Protein AF-A0A2T4LJU6-F1 (afdb_monomer_lite)

Foldseek 3Di:
DDDDDLVNQVVVVVVVCVVLVFDWDWDQADDPQFDNRFKIFIDGPNDGFWIKGWGDVVNCVVVVHDTDIDIDGNVVVSVVDDNDDDDDDDDDPDDADDDDDDDDDDPPDDVVVVQVVCVVPVPPRDDGDDDPDDD

Sequence (135 aa):
KEAIDFFIAKGFVDRIAEVLDLSFAYEATEIDGLHPGRTAHVYLNDQVVGFIGELHPNVEKDYDLKQTYVFELNYDKLMAVAVGYINYEPIPRFPGVTRDIALVINRDLPSAKLLDTIKQNGGDIFQNAQVFDVY

Organism: NCBI:txid29382

Structure (mmCIF, N/CA/C/O backbone):
data_AF-A0A2T4LJU6-F1
#
_entry.id   AF-A0A2T4LJU6-F1
#
loop_
_atom_site.group_PDB
_atom_site.id
_atom_site.type_symbol
_atom_site.label_atom_id
_atom_site.label_alt_id
_atom_site.label_comp_id
_atom_site.label_asym_id
_atom_site.label_entity_id
_atom_site.label_seq_id
_atom_site.pdbx_PDB_ins_code
_atom_site.Cartn_x
_atom_site.Cartn_y
_atom_site.Cartn_z
_atom_site.occupancy
_atom_site.B_iso_or_equiv
_atom_site.auth_seq_id
_atom_site.auth_comp_id
_atom_site.auth_asym_id
_atom_site.auth_atom_id
_atom_site.pdbx_PDB_model_num
ATOM 1 N N . LYS A 1 1 ? 8.495 3.069 22.944 1.00 58.38 1 LYS A N 1
ATOM 2 C CA . LYS A 1 1 ? 7.989 2.117 21.929 1.00 58.38 1 LYS A CA 1
ATOM 3 C C . LYS A 1 1 ? 7.062 2.906 21.032 1.00 58.38 1 LYS A C 1
ATOM 5 O O . LYS A 1 1 ? 6.215 3.600 21.576 1.00 58.38 1 LYS A O 1
ATOM 10 N N . GLU A 1 2 ? 7.294 2.868 19.729 1.00 74.12 2 GLU A N 1
ATOM 11 C CA . GLU A 1 2 ? 6.410 3.493 18.745 1.00 74.12 2 GLU A CA 1
ATOM 12 C C . GLU A 1 2 ? 5.053 2.777 18.767 1.00 74.12 2 GLU A C 1
ATOM 14 O O . GLU A 1 2 ? 5.007 1.560 18.980 1.00 74.12 2 GLU A O 1
ATOM 19 N N . ALA A 1 3 ? 3.958 3.531 18.681 1.00 86.31 3 ALA A N 1
ATOM 20 C CA . ALA A 1 3 ? 2.624 2.947 18.620 1.00 86.31 3 ALA A CA 1
ATOM 21 C C . ALA A 1 3 ? 2.425 2.347 17.226 1.00 86.31 3 ALA A C 1
ATOM 23 O O . ALA A 1 3 ? 2.780 2.983 16.240 1.00 86.31 3 ALA A O 1
ATOM 24 N N . ILE A 1 4 ? 1.887 1.128 17.149 1.00 91.62 4 ILE A N 1
ATOM 25 C CA . ILE A 1 4 ? 1.539 0.527 15.860 1.00 91.62 4 ILE A CA 1
ATOM 26 C C . ILE A 1 4 ? 0.375 1.330 15.285 1.00 91.62 4 ILE A C 1
ATOM 28 O O . ILE A 1 4 ? -0.609 1.563 15.986 1.00 91.62 4 ILE A O 1
ATOM 32 N N . ASP A 1 5 ? 0.499 1.737 14.027 1.00 94.94 5 ASP A N 1
ATOM 33 C CA . ASP A 1 5 ? -0.558 2.381 13.263 1.00 94.94 5 ASP A CA 1
ATOM 34 C C . ASP A 1 5 ? -0.864 1.617 11.960 1.00 94.94 5 ASP A C 1
ATOM 36 O O . ASP A 1 5 ? -0.262 0.577 11.660 1.00 94.94 5 ASP A O 1
ATOM 40 N N . PHE A 1 6 ? -1.813 2.138 11.177 1.00 96.69 6 PHE A N 1
ATOM 41 C CA . PHE A 1 6 ? -2.215 1.546 9.902 1.00 96.69 6 PHE A CA 1
ATOM 42 C C . PHE A 1 6 ? -1.042 1.422 8.923 1.00 96.69 6 PHE A C 1
ATOM 44 O O . PHE A 1 6 ? -0.935 0.426 8.208 1.00 96.69 6 PHE A O 1
ATOM 51 N N . PHE A 1 7 ? -0.151 2.414 8.878 1.00 95.69 7 PHE A N 1
ATOM 52 C CA . PHE A 1 7 ? 0.949 2.441 7.919 1.00 95.69 7 PHE A CA 1
ATOM 53 C C . PHE A 1 7 ? 2.081 1.494 8.321 1.00 95.69 7 PHE A C 1
ATOM 55 O O . PHE A 1 7 ? 2.696 0.896 7.442 1.00 95.69 7 PHE A O 1
ATOM 62 N N . ILE A 1 8 ? 2.299 1.264 9.619 1.00 96.56 8 ILE A N 1
ATOM 63 C CA . ILE A 1 8 ? 3.180 0.197 10.111 1.00 96.56 8 ILE A CA 1
ATOM 64 C C . ILE A 1 8 ? 2.622 -1.173 9.714 1.00 96.56 8 ILE A C 1
ATOM 66 O O . ILE A 1 8 ? 3.358 -2.010 9.191 1.00 96.56 8 ILE A O 1
ATOM 70 N N . ALA A 1 9 ? 1.319 -1.400 9.909 1.00 97.00 9 ALA A N 1
ATOM 71 C CA . ALA A 1 9 ? 0.669 -2.637 9.483 1.00 97.00 9 ALA A CA 1
ATOM 72 C C . ALA A 1 9 ? 0.778 -2.832 7.958 1.00 97.00 9 ALA A C 1
ATOM 74 O O . ALA A 1 9 ? 1.144 -3.913 7.493 1.00 97.00 9 ALA A O 1
ATOM 75 N N . LYS A 1 10 ? 0.550 -1.765 7.178 1.00 97.94 10 LYS A N 1
ATOM 76 C CA . LYS A 1 10 ? 0.727 -1.763 5.720 1.00 97.94 10 LYS A CA 1
ATOM 77 C C . LYS A 1 10 ? 2.174 -2.054 5.335 1.00 97.94 10 LYS A C 1
ATOM 79 O O . LYS A 1 10 ? 2.394 -2.821 4.409 1.00 97.94 10 LYS A O 1
ATOM 84 N N . GLY A 1 11 ? 3.147 -1.536 6.081 1.00 97.31 11 GLY A N 1
ATOM 85 C CA . GLY A 1 11 ? 4.566 -1.820 5.878 1.00 97.31 11 GLY A CA 1
ATOM 86 C C . GLY A 1 11 ? 4.906 -3.311 5.966 1.00 97.31 11 GLY A C 1
ATOM 87 O O . GLY A 1 11 ? 5.736 -3.788 5.196 1.00 97.31 11 GLY A O 1
ATOM 88 N N . PHE A 1 12 ? 4.236 -4.082 6.831 1.00 97.50 12 PHE A N 1
ATOM 89 C CA . PHE A 1 12 ? 4.395 -5.543 6.846 1.00 97.50 12 PHE A CA 1
ATOM 90 C C . PHE A 1 12 ? 3.844 -6.202 5.575 1.00 97.50 12 PHE A C 1
ATOM 92 O O . PHE A 1 12 ? 4.486 -7.099 5.033 1.00 97.50 12 PHE A O 1
ATOM 99 N N . VAL A 1 13 ? 2.691 -5.746 5.078 1.00 98.25 13 VAL A N 1
ATOM 100 C CA . VAL A 1 13 ? 2.091 -6.251 3.832 1.00 98.25 13 VAL A CA 1
ATOM 101 C C . VAL A 1 13 ? 2.935 -5.863 2.611 1.00 98.25 13 VAL A C 1
ATOM 103 O O . VAL A 1 13 ? 3.214 -6.715 1.769 1.00 98.25 13 VAL A O 1
ATOM 106 N N . ASP A 1 14 ? 3.432 -4.626 2.559 1.00 98.00 14 ASP A N 1
ATOM 107 C CA . ASP A 1 14 ? 4.371 -4.152 1.536 1.00 98.00 14 ASP A CA 1
ATOM 108 C C . ASP A 1 14 ? 5.671 -4.970 1.568 1.00 98.00 14 ASP A C 1
ATOM 110 O O . ASP A 1 14 ? 6.188 -5.357 0.522 1.00 98.00 14 ASP A O 1
ATOM 114 N N . ARG A 1 15 ? 6.173 -5.318 2.762 1.00 98.06 15 ARG A N 1
ATOM 115 C CA . ARG A 1 15 ? 7.370 -6.157 2.900 1.00 98.06 15 ARG A CA 1
ATOM 116 C C . ARG A 1 15 ? 7.149 -7.581 2.393 1.00 98.06 15 ARG A C 1
ATOM 118 O O . ARG A 1 15 ? 8.071 -8.168 1.832 1.00 98.06 15 ARG A O 1
ATOM 125 N N . ILE A 1 16 ? 5.955 -8.146 2.586 1.00 97.94 16 ILE A N 1
ATOM 126 C CA . ILE A 1 16 ? 5.590 -9.444 1.999 1.00 97.94 16 ILE A CA 1
ATOM 127 C C . ILE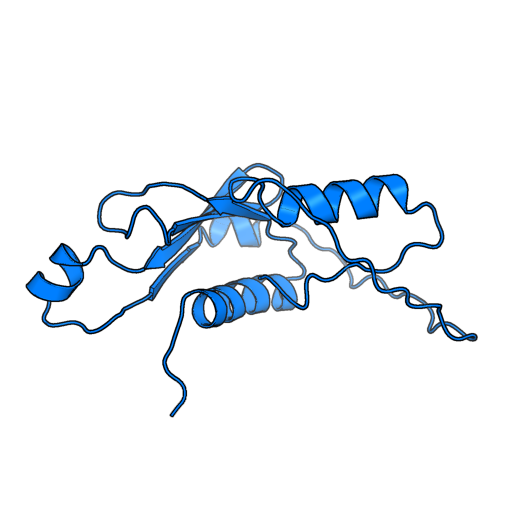 A 1 16 ? 5.617 -9.345 0.472 1.00 97.94 16 ILE A C 1
ATOM 129 O O . ILE A 1 16 ? 6.206 -10.211 -0.172 1.00 97.94 16 ILE A O 1
ATOM 133 N N . ALA A 1 17 ? 5.035 -8.287 -0.097 1.00 97.31 17 ALA A N 1
ATOM 134 C CA . ALA A 1 17 ? 5.045 -8.056 -1.538 1.00 97.31 17 ALA A CA 1
ATOM 135 C C . ALA A 1 17 ? 6.478 -7.955 -2.083 1.00 97.31 17 ALA A C 1
ATOM 137 O O . ALA A 1 17 ? 6.821 -8.655 -3.028 1.00 97.31 17 ALA A O 1
ATOM 138 N N . GLU A 1 18 ? 7.335 -7.169 -1.427 1.00 96.50 18 GLU A N 1
ATOM 139 C CA . GLU A 1 18 ? 8.739 -6.978 -1.807 1.00 96.50 18 GLU A CA 1
ATOM 140 C C . GLU A 1 18 ? 9.528 -8.296 -1.804 1.00 96.50 18 GLU A C 1
ATOM 142 O O . GLU A 1 18 ? 10.253 -8.594 -2.748 1.00 96.50 18 GLU A O 1
ATOM 147 N N . VAL A 1 19 ? 9.376 -9.115 -0.758 1.00 96.25 19 VAL A N 1
ATOM 148 C CA . VAL A 1 19 ? 10.077 -10.407 -0.650 1.00 96.25 19 VAL A CA 1
ATOM 149 C C . VAL A 1 19 ? 9.608 -11.401 -1.714 1.00 96.25 19 VAL A C 1
ATOM 151 O O . VAL A 1 19 ? 10.392 -12.244 -2.148 1.00 96.25 19 VAL A O 1
ATOM 154 N N . LEU A 1 20 ? 8.340 -11.318 -2.116 1.00 96.06 20 LEU A N 1
ATOM 155 C CA . LEU A 1 20 ? 7.744 -12.188 -3.128 1.00 96.06 20 LEU A CA 1
ATOM 156 C C . LEU A 1 20 ? 7.862 -11.638 -4.555 1.00 96.06 20 LEU A C 1
ATOM 158 O O . LEU A 1 20 ? 7.384 -12.301 -5.469 1.00 96.06 20 LEU A O 1
ATOM 162 N N . ASP A 1 21 ? 8.476 -10.467 -4.743 1.00 96.19 21 ASP A N 1
ATOM 163 C CA . ASP A 1 21 ? 8.538 -9.743 -6.021 1.00 96.19 21 ASP A CA 1
ATOM 164 C C . ASP A 1 21 ? 7.142 -9.496 -6.637 1.00 96.19 21 ASP A C 1
ATOM 166 O O . ASP A 1 21 ? 6.894 -9.670 -7.830 1.00 96.19 21 ASP A O 1
ATOM 170 N N . LEU A 1 22 ? 6.186 -9.118 -5.780 1.00 96.56 22 LEU A N 1
ATOM 171 C CA . LEU A 1 22 ? 4.809 -8.791 -6.143 1.00 96.56 22 LEU A CA 1
ATOM 172 C C . LEU A 1 22 ? 4.554 -7.287 -6.031 1.00 96.56 22 LEU A C 1
ATOM 174 O O . LEU A 1 22 ? 5.110 -6.594 -5.182 1.00 96.56 22 LEU A O 1
ATOM 178 N N . SER A 1 23 ? 3.641 -6.784 -6.860 1.00 95.38 23 SER A N 1
ATOM 179 C CA . SER A 1 23 ? 3.158 -5.402 -6.793 1.00 95.38 23 SER A CA 1
ATOM 180 C C . SER A 1 23 ? 1.726 -5.371 -6.277 1.00 95.38 23 SER A C 1
ATOM 182 O O . SER A 1 23 ? 0.799 -5.753 -6.993 1.00 95.38 23 SER A O 1
ATOM 184 N N . PHE A 1 24 ? 1.542 -4.913 -5.038 1.00 97.69 24 PHE A N 1
ATOM 185 C CA . PHE A 1 24 ? 0.214 -4.698 -4.471 1.00 97.69 24 PHE A CA 1
ATOM 186 C C . PHE A 1 24 ? -0.292 -3.280 -4.717 1.00 97.69 24 PHE A C 1
ATOM 188 O O . PHE A 1 24 ? 0.449 -2.304 -4.596 1.00 97.69 24 PHE A O 1
ATOM 195 N N . ALA A 1 25 ? -1.587 -3.177 -5.005 1.00 97.12 25 ALA A N 1
ATOM 196 C CA . ALA A 1 25 ? -2.334 -1.929 -4.969 1.00 97.12 25 ALA A CA 1
ATOM 197 C C . ALA A 1 25 ? -3.316 -1.945 -3.790 1.00 97.12 25 ALA A C 1
ATOM 199 O O . ALA A 1 25 ? -3.763 -3.005 -3.352 1.00 97.12 25 ALA A O 1
ATOM 200 N N . TYR A 1 26 ? -3.647 -0.763 -3.273 1.00 97.62 26 TYR A N 1
ATOM 201 C CA . TYR A 1 26 ? -4.514 -0.607 -2.109 1.00 97.62 26 TYR A CA 1
ATOM 202 C C . TYR A 1 26 ? -5.661 0.339 -2.438 1.00 97.62 26 TYR A C 1
ATOM 204 O O . TYR A 1 26 ? -5.430 1.435 -2.951 1.00 97.62 26 TYR A O 1
ATOM 212 N N . GLU A 1 27 ? -6.883 -0.053 -2.095 1.00 96.75 27 GLU A N 1
ATOM 213 C CA . GLU A 1 27 ? -8.078 0.774 -2.282 1.00 96.75 27 GLU A CA 1
ATOM 214 C C . GLU A 1 27 ? -8.880 0.823 -0.985 1.00 96.75 27 GLU A C 1
ATOM 216 O O . GLU A 1 27 ? -9.134 -0.221 -0.383 1.00 96.75 27 GLU A O 1
ATOM 221 N N . ALA A 1 28 ? -9.271 2.025 -0.553 1.00 96.69 28 ALA A N 1
ATOM 222 C CA . ALA A 1 28 ? -10.109 2.196 0.629 1.00 96.69 28 ALA A CA 1
ATOM 223 C C . ALA A 1 28 ? -11.451 1.473 0.441 1.00 96.69 28 ALA A C 1
ATOM 225 O O . ALA A 1 28 ? -12.079 1.579 -0.611 1.00 96.69 28 ALA A O 1
ATOM 226 N N . THR A 1 29 ? -11.885 0.741 1.462 1.00 96.75 29 THR A N 1
ATOM 227 C CA . THR A 1 29 ? -13.115 -0.059 1.426 1.00 96.75 29 THR A CA 1
ATOM 228 C C . THR A 1 29 ? -13.702 -0.185 2.826 1.00 96.75 29 THR A C 1
ATOM 230 O O . THR A 1 29 ? -13.037 0.109 3.816 1.00 96.75 29 THR A O 1
ATOM 233 N N . GLU A 1 30 ? -14.925 -0.693 2.914 1.00 96.94 30 GLU A N 1
ATOM 234 C CA . GLU A 1 30 ? -15.566 -1.068 4.171 1.00 96.94 30 GLU A CA 1
ATOM 235 C C . GLU A 1 30 ? -15.699 -2.593 4.242 1.00 96.94 30 GLU A C 1
ATOM 237 O O . GLU A 1 30 ? -16.081 -3.237 3.263 1.00 96.94 30 GLU A O 1
ATOM 242 N N . ILE A 1 31 ? -15.352 -3.176 5.391 1.00 97.19 31 ILE A N 1
ATOM 243 C CA . ILE A 1 31 ? -15.476 -4.611 5.676 1.00 97.19 31 ILE A CA 1
ATOM 244 C C . ILE A 1 31 ? -16.090 -4.746 7.067 1.00 97.19 31 ILE A C 1
ATOM 246 O O . ILE A 1 31 ? -15.696 -4.033 7.992 1.00 97.19 31 ILE A O 1
ATOM 250 N N . ASP A 1 32 ? -17.057 -5.654 7.211 1.00 96.19 32 ASP A N 1
ATOM 251 C CA . ASP A 1 32 ? -17.711 -5.900 8.495 1.00 96.19 32 ASP A CA 1
ATOM 252 C C . ASP A 1 32 ? -16.694 -6.321 9.567 1.00 96.19 32 ASP A C 1
ATOM 254 O O . ASP A 1 32 ? -15.765 -7.088 9.311 1.00 96.19 32 ASP A O 1
ATOM 258 N N . GLY A 1 33 ? -16.846 -5.777 10.771 1.00 95.06 33 GLY A N 1
ATOM 259 C CA . GLY A 1 33 ? -15.893 -5.966 11.867 1.00 95.06 33 GLY A CA 1
ATOM 260 C C . GLY A 1 33 ? -14.613 -5.119 11.794 1.00 95.06 33 GLY A C 1
ATOM 261 O O . GLY A 1 33 ? -13.862 -5.113 12.772 1.00 95.06 33 GLY A O 1
ATOM 262 N N . LEU A 1 34 ? -14.378 -4.355 10.719 1.00 97.88 34 LEU A N 1
ATOM 263 C CA . LEU A 1 34 ? -13.248 -3.423 10.593 1.00 97.88 34 LEU A CA 1
ATOM 264 C C . LEU A 1 34 ? -13.691 -1.951 10.631 1.00 97.88 34 LEU A C 1
ATOM 266 O O . LEU A 1 34 ? -14.861 -1.606 10.463 1.00 97.88 34 LEU A O 1
ATOM 270 N N . HIS A 1 35 ? -12.744 -1.053 10.886 1.00 97.69 35 HIS A N 1
ATOM 271 C CA . HIS A 1 35 ? -12.982 0.383 10.942 1.00 97.69 35 HIS A CA 1
ATOM 272 C C . HIS A 1 35 ? -13.212 0.955 9.522 1.00 97.69 35 HIS A C 1
ATOM 274 O O . HIS A 1 35 ? -12.309 0.875 8.683 1.00 97.69 35 HIS A O 1
ATOM 280 N N . PRO A 1 36 ? -14.342 1.634 9.238 1.00 94.06 36 PRO A N 1
ATOM 281 C CA . PRO A 1 36 ? -14.730 2.028 7.872 1.00 94.06 36 PRO A CA 1
ATOM 282 C C . PRO A 1 36 ? -13.773 3.037 7.218 1.00 94.06 36 PRO A C 1
ATOM 284 O O . PRO A 1 36 ? -13.535 3.001 6.021 1.00 94.06 36 PRO A O 1
ATOM 287 N N . GLY A 1 37 ? -13.157 3.921 8.010 1.00 94.38 37 GLY A N 1
ATOM 288 C CA . GLY A 1 37 ? -12.164 4.888 7.515 1.00 94.38 37 GLY A CA 1
ATOM 289 C C . GLY A 1 37 ? -10.706 4.409 7.540 1.00 94.38 37 GLY A C 1
ATOM 290 O O . GLY A 1 37 ? -9.811 5.200 7.255 1.00 94.38 37 GLY A O 1
ATOM 291 N N . ARG A 1 38 ? -10.441 3.168 7.968 1.00 96.88 38 ARG A N 1
ATOM 292 C CA . ARG A 1 38 ? -9.081 2.623 8.162 1.00 96.88 38 ARG A CA 1
ATOM 293 C C . ARG A 1 38 ? -9.003 1.176 7.692 1.00 96.88 38 ARG A C 1
ATOM 295 O O . ARG A 1 38 ? -8.466 0.321 8.388 1.00 96.88 38 ARG A O 1
ATOM 302 N N . THR A 1 39 ? -9.573 0.925 6.521 1.00 98.25 39 THR A N 1
ATOM 303 C CA . THR A 1 39 ? -9.624 -0.389 5.887 1.00 98.25 39 THR A CA 1
ATOM 304 C C . THR A 1 39 ? -9.346 -0.239 4.397 1.00 98.25 39 THR A C 1
ATOM 306 O O . THR A 1 39 ? -9.824 0.698 3.756 1.00 98.25 39 THR A O 1
ATOM 309 N N . ALA A 1 40 ? -8.550 -1.150 3.847 1.00 98.38 40 ALA A N 1
ATOM 310 C CA . ALA A 1 40 ? -8.236 -1.203 2.432 1.00 98.38 40 ALA A CA 1
ATOM 311 C C . ALA A 1 40 ? -8.249 -2.643 1.913 1.00 98.38 40 ALA A C 1
ATOM 313 O O . ALA A 1 40 ? -7.732 -3.551 2.567 1.00 98.38 40 ALA A O 1
ATOM 314 N N . HIS A 1 41 ? -8.786 -2.842 0.711 1.00 98.44 41 HIS A N 1
ATOM 315 C CA . HIS A 1 41 ? -8.524 -4.056 -0.051 1.00 98.44 41 HIS A CA 1
ATOM 316 C C . HIS A 1 41 ? -7.085 -4.044 -0.556 1.00 98.44 41 HIS A C 1
ATOM 318 O O . HIS A 1 41 ? -6.549 -2.996 -0.920 1.00 98.44 41 HIS A O 1
ATOM 324 N N . VAL A 1 42 ? -6.489 -5.232 -0.608 1.00 98.56 42 VAL A N 1
ATOM 325 C CA . VAL A 1 42 ? -5.195 -5.479 -1.240 1.00 98.56 42 VAL A CA 1
ATOM 326 C C . VAL A 1 42 ? -5.458 -6.139 -2.585 1.00 98.56 42 VAL A C 1
ATOM 328 O O . VAL A 1 42 ? -6.097 -7.193 -2.651 1.00 98.56 42 VAL A O 1
ATOM 331 N N . TYR A 1 43 ? -4.971 -5.518 -3.652 1.00 98.31 43 TYR A N 1
ATOM 332 C CA . TYR A 1 43 ? -5.108 -5.989 -5.023 1.00 98.31 43 TYR A CA 1
ATOM 333 C C . TYR A 1 43 ? -3.779 -6.497 -5.568 1.00 98.31 43 TYR A C 1
ATOM 335 O O . TYR A 1 43 ? -2.732 -5.897 -5.337 1.00 98.31 43 TYR A O 1
ATOM 343 N N . LEU A 1 44 ? -3.854 -7.560 -6.360 1.00 97.19 44 LEU A N 1
ATOM 344 C CA . LEU A 1 44 ? -2.772 -8.077 -7.190 1.00 97.19 44 LEU A CA 1
ATOM 345 C C . LEU A 1 44 ? -3.346 -8.327 -8.586 1.00 97.19 44 LEU A C 1
ATOM 347 O O . LEU A 1 44 ? -4.312 -9.077 -8.714 1.00 97.19 44 LEU A O 1
ATOM 351 N N . ASN A 1 45 ? -2.778 -7.700 -9.620 1.00 92.50 45 ASN A N 1
ATOM 352 C CA . ASN A 1 45 ? -3.255 -7.810 -11.009 1.00 92.50 45 ASN A CA 1
ATOM 353 C C . ASN A 1 45 ? -4.781 -7.597 -11.142 1.00 92.50 45 ASN A C 1
ATOM 355 O O . ASN A 1 45 ? -5.485 -8.450 -11.682 1.00 92.50 45 ASN A O 1
ATOM 359 N N . ASP A 1 46 ? -5.297 -6.500 -10.577 1.00 92.25 46 ASP A N 1
ATOM 360 C CA . ASP A 1 46 ? -6.726 -6.125 -10.559 1.00 92.25 46 ASP A CA 1
ATOM 361 C C . ASP A 1 46 ? -7.665 -7.086 -9.807 1.00 92.25 46 ASP A C 1
ATOM 363 O O . ASP A 1 46 ? -8.887 -6.928 -9.830 1.00 92.25 46 ASP A O 1
ATOM 367 N N . GLN A 1 47 ? -7.124 -8.070 -9.087 1.00 96.44 47 GLN A N 1
ATOM 368 C CA . GLN A 1 47 ? -7.907 -8.983 -8.262 1.00 96.44 47 GLN A CA 1
ATOM 369 C C . GLN A 1 47 ? -7.697 -8.702 -6.781 1.00 96.44 47 GLN A C 1
ATOM 371 O O . GLN A 1 47 ? -6.562 -8.621 -6.316 1.00 96.44 47 GLN A O 1
ATOM 376 N N . VAL A 1 48 ? -8.791 -8.656 -6.017 1.00 98.06 48 VAL A N 1
ATOM 377 C CA . VAL A 1 48 ? -8.711 -8.628 -4.553 1.00 98.06 48 VAL A CA 1
ATOM 378 C C . VAL A 1 48 ? -8.085 -9.937 -4.067 1.00 98.06 48 VAL A C 1
ATOM 380 O O . VAL A 1 48 ? -8.623 -11.038 -4.272 1.00 98.06 48 VAL A O 1
ATOM 383 N N . VAL A 1 49 ? -6.928 -9.809 -3.426 1.00 98.25 49 VAL A N 1
ATOM 384 C CA . VAL A 1 49 ? -6.200 -10.902 -2.773 1.00 98.25 49 VAL A CA 1
ATOM 385 C C . VAL A 1 49 ? -6.321 -10.850 -1.261 1.00 98.25 49 VAL A C 1
ATOM 387 O O . VAL A 1 49 ? -5.894 -11.791 -0.610 1.00 98.25 49 VAL A O 1
ATOM 390 N N . GLY A 1 50 ? -6.925 -9.810 -0.694 1.00 98.19 50 GLY A N 1
ATOM 391 C CA . GLY A 1 50 ? -7.097 -9.714 0.745 1.00 98.19 50 GLY A CA 1
ATOM 392 C C . GLY A 1 50 ? -7.464 -8.316 1.209 1.00 98.19 50 GLY A C 1
ATOM 393 O O . GLY A 1 50 ? -7.953 -7.497 0.428 1.00 98.19 50 GLY A O 1
ATOM 394 N N . PHE A 1 51 ? -7.198 -8.040 2.480 1.00 98.56 51 PHE A N 1
ATOM 395 C CA . PHE A 1 51 ? -7.441 -6.742 3.093 1.00 98.56 51 PHE A CA 1
ATOM 396 C C . PHE A 1 51 ? -6.419 -6.430 4.183 1.00 98.56 51 PHE A C 1
ATOM 398 O O . PHE A 1 51 ? -5.743 -7.309 4.714 1.00 98.56 51 PHE A O 1
ATOM 405 N N . ILE A 1 52 ? -6.362 -5.156 4.543 1.00 98.69 52 ILE A N 1
ATOM 406 C CA . ILE A 1 52 ? -5.716 -4.650 5.745 1.00 98.69 52 ILE A CA 1
ATOM 407 C C . ILE A 1 52 ? -6.634 -3.620 6.397 1.00 98.69 52 ILE A C 1
ATOM 409 O O . ILE A 1 52 ? -7.211 -2.781 5.706 1.00 98.69 52 ILE A O 1
ATOM 413 N N . GLY A 1 53 ? -6.768 -3.650 7.719 1.00 98.12 53 GLY A N 1
ATOM 414 C CA . GLY A 1 53 ? -7.560 -2.650 8.421 1.00 98.12 53 GLY A CA 1
ATOM 415 C C . GLY A 1 53 ? -7.388 -2.650 9.931 1.00 98.12 53 GLY A C 1
ATOM 416 O O . GLY A 1 53 ? -6.843 -3.581 10.519 1.00 98.12 53 GLY A O 1
ATOM 417 N N . GLU A 1 54 ? -7.846 -1.571 10.553 1.00 98.38 54 GLU A N 1
ATOM 418 C CA . GLU A 1 54 ? -8.047 -1.499 12.003 1.00 98.38 54 GLU A CA 1
ATOM 419 C C . GLU A 1 54 ? -9.329 -2.250 12.374 1.00 98.38 54 GLU A C 1
ATOM 421 O O . GLU A 1 54 ? -10.316 -2.183 11.639 1.00 98.38 54 GLU A O 1
ATOM 426 N N . LEU A 1 55 ? -9.339 -2.954 13.504 1.00 98.06 55 LEU A N 1
ATOM 427 C CA . LEU A 1 55 ? -10.569 -3.550 14.022 1.00 98.06 55 LEU A CA 1
ATOM 428 C C . LEU A 1 55 ? -11.606 -2.459 14.318 1.00 98.06 55 LEU A C 1
ATOM 430 O O . LEU A 1 55 ? -11.281 -1.332 14.689 1.00 98.06 55 LEU A O 1
ATOM 434 N N . HIS A 1 56 ? -12.889 -2.781 14.161 1.00 97.75 56 HIS A N 1
ATOM 435 C CA . HIS A 1 56 ? -13.938 -1.836 14.518 1.00 97.75 56 HIS A CA 1
ATOM 436 C C . HIS A 1 56 ? -13.867 -1.524 16.030 1.00 97.75 56 HIS A C 1
ATOM 438 O O . HIS A 1 56 ?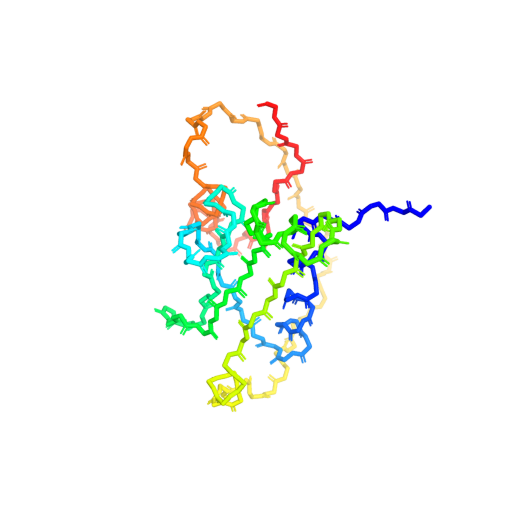 -13.740 -2.459 16.825 1.00 97.75 56 HIS A O 1
ATOM 444 N N . PRO A 1 57 ? -14.053 -0.266 16.482 1.00 96.38 57 PRO A N 1
ATOM 445 C CA . PRO A 1 57 ? -13.929 0.093 17.902 1.00 96.38 57 PRO A CA 1
ATOM 446 C C . PRO A 1 57 ? -14.841 -0.699 18.851 1.00 96.38 57 PRO A C 1
ATOM 448 O O . PRO A 1 57 ? -14.555 -0.825 20.038 1.00 96.38 57 PRO A O 1
ATOM 451 N N . ASN A 1 58 ? -15.966 -1.215 18.347 1.00 96.62 58 ASN A N 1
ATOM 452 C CA . ASN A 1 58 ? -16.833 -2.119 19.112 1.00 96.62 58 ASN A CA 1
ATOM 453 C C . ASN A 1 58 ? -16.184 -3.495 19.310 1.00 96.62 58 ASN A C 1
ATOM 455 O O . ASN A 1 58 ? -16.185 -3.991 20.427 1.00 96.62 58 ASN A O 1
ATOM 459 N N . VAL A 1 59 ? -15.568 -4.057 18.265 1.00 96.12 59 VAL A N 1
ATOM 460 C CA . VAL A 1 59 ? -14.828 -5.324 18.353 1.00 96.12 59 VAL A CA 1
ATOM 461 C C . VAL A 1 59 ? -13.655 -5.167 19.317 1.00 96.12 59 VAL A C 1
ATOM 463 O O . VAL A 1 59 ? -13.455 -6.006 20.185 1.00 96.12 59 VAL A O 1
ATOM 466 N N . GLU A 1 60 ? -12.916 -4.059 19.240 1.00 96.62 60 GLU A N 1
ATOM 467 C CA . GLU A 1 60 ? -11.825 -3.804 20.185 1.00 96.62 60 GLU A CA 1
ATOM 468 C C . GLU A 1 60 ? -12.311 -3.794 21.640 1.00 96.62 60 GLU A C 1
ATOM 470 O O . GLU A 1 60 ? -11.697 -4.425 22.497 1.00 96.62 60 GLU A O 1
ATOM 475 N N . LYS A 1 61 ? -13.453 -3.152 21.920 1.00 96.56 61 LYS A N 1
ATOM 476 C CA . LYS A 1 61 ? -14.057 -3.141 23.263 1.00 96.56 61 LYS A CA 1
ATOM 477 C C . LYS A 1 61 ? -14.516 -4.522 23.716 1.00 96.56 61 LYS A C 1
ATOM 479 O O . LYS A 1 61 ? -14.269 -4.879 24.864 1.00 96.56 61 LYS A O 1
ATOM 484 N N . ASP A 1 62 ? -15.173 -5.278 22.841 1.00 97.38 62 ASP A N 1
ATOM 485 C CA . ASP A 1 62 ? -15.723 -6.596 23.170 1.00 97.38 62 ASP A CA 1
ATOM 486 C C . ASP A 1 62 ? -14.623 -7.599 23.558 1.00 97.38 62 ASP A C 1
ATOM 488 O O . ASP A 1 62 ? -14.854 -8.488 24.379 1.00 97.38 62 ASP A O 1
ATOM 492 N N . TYR A 1 63 ? -13.414 -7.425 23.013 1.00 96.50 63 TYR A N 1
ATOM 493 C CA . TYR A 1 63 ? -12.250 -8.279 23.271 1.00 96.50 63 TYR A CA 1
ATOM 494 C C . TYR A 1 63 ? -11.185 -7.648 24.194 1.00 96.50 63 TYR A C 1
ATOM 496 O O . TYR A 1 63 ? -10.107 -8.224 24.339 1.00 96.50 63 TYR A O 1
ATOM 504 N N . ASP A 1 64 ? -11.469 -6.500 24.826 1.00 96.50 64 ASP A N 1
ATOM 505 C CA . ASP A 1 64 ? -10.524 -5.733 25.669 1.00 96.50 64 ASP A CA 1
ATOM 506 C C . ASP A 1 64 ? -9.172 -5.458 24.974 1.00 96.50 64 ASP A C 1
ATOM 508 O O . ASP A 1 64 ? -8.082 -5.553 25.546 1.00 96.50 64 ASP A O 1
ATOM 512 N N . LEU A 1 65 ? -9.245 -5.140 23.682 1.00 96.06 65 LEU A N 1
ATOM 513 C CA . LEU A 1 65 ? -8.102 -4.809 22.850 1.00 96.06 65 LEU A CA 1
ATOM 514 C C . LEU A 1 65 ? -7.885 -3.296 22.816 1.00 96.06 65 LEU A C 1
ATOM 516 O O . LEU A 1 65 ? -8.805 -2.483 22.886 1.00 96.06 65 LEU A O 1
ATOM 520 N N . LYS A 1 66 ? -6.617 -2.914 22.670 1.00 94.75 66 LYS A N 1
ATOM 521 C CA . LYS A 1 66 ? -6.247 -1.561 22.238 1.00 94.75 66 LYS A CA 1
ATOM 522 C C . LYS A 1 66 ? -6.381 -1.470 20.718 1.00 94.75 66 LYS A C 1
ATOM 524 O O . LYS A 1 66 ? -6.684 -2.471 20.076 1.00 94.75 66 LYS A O 1
ATOM 529 N N . GLN A 1 67 ? -6.056 -0.303 20.166 1.00 95.00 67 GLN A N 1
ATOM 530 C CA . GLN A 1 67 ? -5.966 -0.094 18.725 1.00 95.00 67 GLN A CA 1
ATOM 531 C C . GLN A 1 67 ? -5.188 -1.233 18.050 1.00 95.00 67 GLN A C 1
ATOM 533 O O . GLN A 1 67 ? -3.992 -1.412 18.306 1.00 95.00 67 GLN A O 1
ATOM 538 N N . THR A 1 68 ? -5.889 -2.028 17.248 1.00 96.88 68 THR A N 1
ATOM 539 C CA . THR A 1 68 ? -5.388 -3.288 16.697 1.00 96.88 68 THR A CA 1
ATOM 540 C C . THR A 1 68 ? -5.616 -3.325 15.199 1.00 96.88 68 THR A C 1
ATOM 542 O O . THR A 1 68 ? -6.712 -3.070 14.708 1.00 96.88 68 THR A O 1
ATOM 545 N N . TYR A 1 69 ? -4.569 -3.700 14.472 1.00 98.06 69 TYR A N 1
ATOM 546 C CA . TYR A 1 69 ? -4.589 -3.817 13.022 1.00 98.06 69 TYR A CA 1
ATOM 547 C C . TYR A 1 69 ? -4.449 -5.272 12.616 1.00 98.06 69 TYR A C 1
ATOM 549 O O . TYR A 1 69 ? -3.665 -6.021 13.203 1.00 98.06 69 TYR A O 1
ATOM 557 N N . VAL A 1 70 ? -5.195 -5.651 11.589 1.00 98.06 70 VAL A N 1
ATOM 558 C CA . VAL A 1 70 ? -5.205 -6.991 11.017 1.00 98.06 70 VAL A CA 1
ATOM 559 C C . VAL A 1 70 ? -5.025 -6.904 9.510 1.00 98.06 70 VAL A C 1
ATOM 561 O O . VAL A 1 70 ? -5.415 -5.925 8.873 1.00 98.06 70 VAL A O 1
ATOM 564 N N . PHE A 1 71 ? -4.440 -7.944 8.935 1.00 98.31 71 PHE A N 1
ATOM 565 C CA . PHE A 1 71 ? -4.454 -8.165 7.499 1.00 98.31 71 PHE A CA 1
ATOM 566 C C . PHE A 1 71 ? -4.723 -9.639 7.224 1.00 98.31 71 PHE A C 1
ATOM 568 O O . PHE A 1 71 ? -4.312 -10.512 7.988 1.00 98.31 71 PHE A O 1
ATOM 575 N N . GLU A 1 72 ? -5.392 -9.904 6.113 1.00 98.38 72 GLU A N 1
ATOM 576 C CA . GLU A 1 72 ? -5.603 -11.245 5.586 1.00 98.38 72 GLU A CA 1
ATOM 577 C C . GLU A 1 72 ? -5.223 -11.232 4.112 1.00 98.38 72 GLU A C 1
ATOM 579 O O . GLU A 1 72 ? -5.575 -10.301 3.390 1.00 98.38 72 GLU A O 1
ATOM 584 N N . LEU A 1 73 ? -4.491 -12.253 3.670 1.00 98.44 73 LEU A N 1
ATOM 585 C CA . LEU A 1 73 ? -4.062 -12.410 2.286 1.00 98.44 73 LEU A CA 1
ATOM 586 C C . LEU A 1 73 ? -4.317 -13.848 1.839 1.00 98.44 73 LEU A C 1
ATOM 588 O O . LEU A 1 73 ? -3.973 -14.806 2.531 1.00 98.44 73 LEU A O 1
ATOM 592 N N . ASN A 1 74 ? -4.872 -14.001 0.644 1.00 98.31 74 ASN A N 1
ATOM 593 C CA . ASN A 1 74 ? -5.055 -15.281 -0.010 1.00 98.31 74 ASN A CA 1
ATOM 594 C C . ASN A 1 74 ? -3.706 -15.774 -0.541 1.00 98.31 74 ASN A C 1
ATOM 596 O O . ASN A 1 74 ? -3.277 -15.405 -1.635 1.00 98.31 74 ASN A O 1
ATOM 600 N N . TYR A 1 75 ? -3.050 -16.617 0.250 1.00 97.56 75 TYR A N 1
ATOM 601 C CA . TYR A 1 75 ? -1.724 -17.135 -0.057 1.00 97.56 75 TYR A CA 1
ATOM 602 C C . TYR A 1 75 ? -1.667 -17.907 -1.384 1.00 97.56 75 TYR A C 1
ATOM 604 O O . TYR A 1 75 ? -0.713 -17.736 -2.139 1.00 97.56 75 TYR A O 1
ATOM 612 N N . ASP A 1 76 ? -2.706 -18.676 -1.721 1.00 97.31 76 ASP A N 1
ATOM 613 C CA . ASP A 1 76 ? -2.761 -19.432 -2.978 1.00 97.31 76 ASP A CA 1
ATOM 614 C C . ASP A 1 76 ? -2.719 -18.504 -4.200 1.00 97.31 76 ASP A C 1
ATOM 616 O O . ASP A 1 76 ? -1.989 -18.762 -5.157 1.00 97.31 76 ASP A O 1
ATOM 620 N N . LYS A 1 77 ? -3.449 -17.381 -4.155 1.00 96.44 77 LYS A N 1
ATOM 621 C CA . LYS A 1 77 ? -3.409 -16.359 -5.213 1.00 96.44 77 LYS A CA 1
ATOM 622 C C . LYS A 1 77 ? -2.040 -15.692 -5.319 1.00 96.44 77 LYS A C 1
ATOM 624 O O . LYS A 1 77 ? -1.612 -15.399 -6.432 1.00 96.44 77 LYS A O 1
ATOM 629 N N . LEU A 1 78 ? -1.354 -15.466 -4.195 1.00 96.62 78 LEU A N 1
ATOM 630 C CA . LEU A 1 78 ? 0.003 -14.908 -4.207 1.00 96.62 78 LEU A CA 1
ATOM 631 C C . LEU A 1 78 ? 0.990 -15.879 -4.866 1.00 96.62 78 LEU A C 1
ATOM 633 O O . LEU A 1 78 ? 1.766 -15.479 -5.727 1.00 96.62 78 LEU A O 1
ATOM 637 N N . MET A 1 79 ? 0.936 -17.162 -4.496 1.00 95.62 79 MET A N 1
ATOM 638 C CA . MET A 1 79 ? 1.856 -18.191 -5.001 1.00 95.62 79 MET A CA 1
ATOM 639 C C . MET A 1 79 ? 1.579 -18.609 -6.448 1.00 95.62 79 MET A C 1
ATOM 641 O O . MET A 1 79 ? 2.442 -19.201 -7.092 1.00 95.62 79 MET A O 1
ATOM 645 N N . ALA A 1 80 ? 0.397 -18.297 -6.979 1.00 95.38 80 ALA A N 1
ATOM 646 C CA . ALA A 1 80 ? 0.066 -18.532 -8.380 1.00 95.38 80 ALA A CA 1
ATOM 647 C C . ALA A 1 80 ? 0.804 -17.586 -9.348 1.00 95.38 80 ALA A C 1
ATOM 649 O O . ALA A 1 80 ? 0.843 -17.859 -10.550 1.00 95.38 80 ALA A O 1
ATOM 650 N N . VAL A 1 81 ? 1.382 -16.481 -8.860 1.00 94.69 81 VAL A N 1
ATOM 651 C CA . VAL A 1 81 ? 2.116 -15.532 -9.704 1.00 94.69 81 VAL A CA 1
ATOM 652 C C . VAL A 1 81 ? 3.534 -16.035 -9.961 1.00 94.69 81 VAL A C 1
ATOM 654 O O . VAL A 1 81 ? 4.362 -16.138 -9.060 1.00 94.69 81 VAL A O 1
ATOM 657 N N . ALA A 1 82 ? 3.833 -16.316 -11.228 1.00 91.56 82 ALA A N 1
ATOM 658 C CA . ALA A 1 82 ? 5.183 -16.637 -11.665 1.00 91.56 82 ALA A CA 1
ATOM 659 C C . ALA A 1 82 ? 5.990 -15.346 -11.874 1.00 91.56 82 ALA A C 1
ATOM 661 O O . ALA A 1 82 ? 5.866 -14.698 -12.911 1.00 91.56 82 ALA A O 1
ATOM 662 N N . VAL A 1 83 ? 6.830 -14.993 -10.899 1.00 91.50 83 VAL A N 1
ATOM 663 C CA . VAL A 1 83 ? 7.678 -13.783 -10.944 1.00 91.50 83 VAL A CA 1
ATOM 664 C C . VAL A 1 83 ? 8.953 -13.952 -11.782 1.00 91.50 83 VAL A C 1
ATOM 666 O O . VAL A 1 83 ? 9.574 -12.982 -12.196 1.00 91.50 83 VAL A O 1
ATOM 669 N N . GLY A 1 84 ? 9.314 -15.193 -12.123 1.00 91.69 84 GLY A N 1
ATOM 670 C CA . GLY A 1 84 ? 10.473 -15.482 -12.967 1.00 91.69 84 GLY A CA 1
ATOM 671 C C . GLY A 1 84 ? 11.807 -15.255 -12.250 1.00 91.69 84 GLY A C 1
ATOM 672 O O . GLY A 1 84 ? 11.950 -15.562 -11.068 1.00 91.69 84 GLY A O 1
ATOM 673 N N . TYR A 1 85 ? 12.810 -14.792 -12.996 1.00 91.50 85 TYR A N 1
ATOM 674 C CA . TYR A 1 85 ? 14.104 -14.400 -12.438 1.00 91.50 85 TYR A CA 1
ATOM 675 C C . TYR A 1 85 ? 14.105 -12.910 -12.125 1.00 91.50 85 TYR A C 1
ATOM 677 O O . TYR A 1 85 ? 13.524 -12.128 -12.873 1.00 91.50 85 TYR A O 1
ATOM 685 N N . ILE A 1 86 ? 14.848 -12.528 -11.086 1.00 90.06 86 ILE A N 1
ATOM 686 C CA . ILE A 1 86 ? 15.079 -11.123 -10.743 1.00 90.06 86 ILE A CA 1
ATOM 687 C C . ILE A 1 86 ? 15.597 -10.381 -11.979 1.00 90.06 86 ILE A C 1
ATOM 689 O O . ILE A 1 86 ? 16.632 -10.746 -12.549 1.00 90.06 86 ILE A O 1
ATOM 693 N N . ASN A 1 87 ? 14.875 -9.334 -12.377 1.00 90.25 87 ASN A N 1
ATOM 694 C CA . ASN A 1 87 ? 15.280 -8.477 -13.479 1.00 90.25 87 ASN A CA 1
ATOM 695 C C . ASN A 1 87 ? 16.433 -7.572 -13.027 1.00 90.25 87 ASN A C 1
ATOM 697 O O . ASN A 1 87 ? 16.272 -6.729 -12.147 1.00 90.25 87 ASN A O 1
ATOM 701 N N . TYR A 1 88 ? 17.611 -7.766 -13.614 1.00 93.12 88 TYR A N 1
ATOM 702 C CA . TYR A 1 88 ? 18.769 -6.930 -13.326 1.00 93.12 88 TYR A CA 1
ATOM 703 C C . TYR A 1 88 ? 18.744 -5.669 -14.184 1.00 93.12 88 TYR A C 1
ATOM 705 O O . TYR A 1 88 ? 18.751 -5.744 -15.414 1.00 93.12 88 TYR A O 1
ATOM 713 N N . GLU A 1 89 ? 18.843 -4.517 -13.528 1.00 88.25 89 GLU A N 1
ATOM 714 C CA . GLU A 1 89 ? 19.065 -3.240 -14.192 1.00 88.25 89 GLU A CA 1
ATOM 715 C C . GLU A 1 89 ? 20.481 -2.715 -13.910 1.00 88.25 89 GLU A C 1
ATOM 717 O O . GLU A 1 89 ? 20.971 -2.792 -12.776 1.00 88.25 89 GLU A O 1
ATOM 722 N N . PRO A 1 90 ? 21.183 -2.187 -14.931 1.00 91.56 90 PRO A N 1
ATOM 723 C CA . PRO A 1 90 ? 22.523 -1.657 -14.753 1.00 91.56 90 PRO A CA 1
ATOM 724 C C . PRO A 1 90 ? 22.505 -0.419 -13.859 1.00 91.56 90 PRO A C 1
ATOM 726 O O . PRO A 1 90 ? 21.673 0.473 -14.014 1.00 91.56 90 PRO A O 1
ATOM 729 N N . ILE A 1 91 ? 23.494 -0.323 -12.970 1.00 92.69 91 ILE A N 1
ATOM 730 C CA . ILE A 1 91 ? 23.652 0.841 -12.093 1.00 92.69 91 ILE A CA 1
ATOM 731 C C . ILE A 1 91 ? 23.858 2.103 -12.959 1.00 92.69 91 ILE A C 1
ATOM 733 O O . ILE A 1 91 ? 24.783 2.123 -13.786 1.00 92.69 91 ILE A O 1
ATOM 737 N N . PRO A 1 92 ? 23.047 3.166 -12.782 1.00 91.44 92 PRO A N 1
ATOM 738 C CA . PRO A 1 92 ? 23.204 4.407 -13.530 1.00 91.44 92 PRO A CA 1
ATOM 739 C C . PRO A 1 92 ? 24.589 5.026 -13.316 1.00 91.44 92 PRO A C 1
ATOM 741 O O . PRO A 1 92 ? 25.063 5.161 -12.190 1.00 91.44 92 PRO A O 1
ATOM 744 N N . ARG A 1 93 ? 25.246 5.440 -14.406 1.00 94.56 93 ARG A N 1
ATOM 745 C CA . ARG A 1 93 ? 26.583 6.069 -14.342 1.00 94.56 93 ARG A CA 1
ATOM 746 C C . ARG A 1 93 ? 26.540 7.548 -13.965 1.00 94.56 93 ARG A C 1
ATOM 748 O O . ARG A 1 93 ? 27.569 8.117 -13.615 1.00 94.56 93 ARG A O 1
ATOM 755 N N . PHE A 1 94 ? 25.370 8.165 -14.087 1.00 93.31 94 PHE A N 1
ATOM 756 C CA . PHE A 1 94 ? 25.145 9.582 -13.841 1.00 93.31 94 PHE A CA 1
ATOM 757 C C . PHE A 1 94 ? 23.989 9.749 -12.855 1.00 93.31 94 PHE A C 1
ATOM 759 O O . PHE A 1 94 ? 23.072 8.923 -12.859 1.00 93.31 94 PHE A O 1
ATOM 766 N N . PRO A 1 95 ? 24.023 10.791 -12.010 1.00 92.56 95 PRO A N 1
ATOM 767 C CA . PRO A 1 95 ? 22.953 11.047 -11.060 1.00 92.56 95 PRO A CA 1
ATOM 768 C C . PRO A 1 95 ? 21.656 11.436 -11.778 1.00 92.56 95 PRO A C 1
ATOM 770 O O . PRO A 1 95 ? 21.677 12.083 -12.827 1.00 92.56 95 PRO A O 1
ATOM 773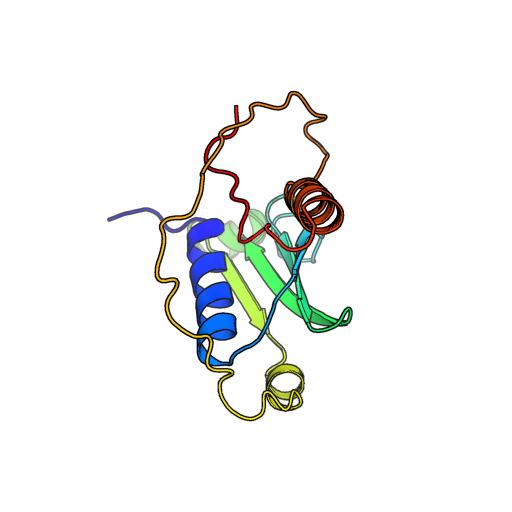 N N . GLY A 1 96 ? 20.527 11.064 -11.175 1.00 93.81 96 GLY A N 1
ATOM 774 C CA . GLY A 1 96 ? 19.212 11.557 -11.571 1.00 93.81 96 GLY A CA 1
ATOM 775 C C . GLY A 1 96 ? 18.970 13.000 -11.121 1.00 93.81 96 GLY A C 1
ATOM 776 O O . GLY A 1 96 ? 19.807 13.628 -10.470 1.00 93.81 96 GLY A O 1
ATOM 777 N N . VAL A 1 97 ? 17.789 13.518 -11.453 1.00 95.50 97 VAL A N 1
ATOM 778 C CA . VAL A 1 97 ? 17.313 14.833 -11.007 1.00 95.50 97 VAL A CA 1
ATOM 779 C C . VAL A 1 97 ? 16.032 14.640 -10.207 1.00 95.50 97 VAL A C 1
ATOM 781 O O . VAL A 1 97 ? 15.094 14.016 -10.695 1.00 95.50 97 VAL A O 1
ATOM 784 N N . THR A 1 98 ? 15.979 15.227 -9.013 1.00 96.25 98 THR A N 1
ATOM 785 C CA . THR A 1 98 ? 14.781 15.259 -8.164 1.00 96.25 98 THR A CA 1
ATOM 786 C C . THR A 1 98 ? 14.149 16.644 -8.221 1.00 96.25 98 THR A C 1
ATOM 788 O O . THR A 1 98 ? 14.855 17.654 -8.278 1.00 96.25 98 THR A O 1
ATOM 791 N N . ARG A 1 99 ? 12.816 16.701 -8.227 1.00 95.75 99 ARG A N 1
ATOM 792 C CA . ARG A 1 99 ? 12.046 17.944 -8.131 1.00 95.75 99 ARG A CA 1
ATOM 793 C C . ARG A 1 99 ? 10.891 17.754 -7.164 1.00 95.75 99 ARG A C 1
ATOM 795 O O . ARG A 1 99 ? 10.152 16.783 -7.300 1.00 95.75 99 A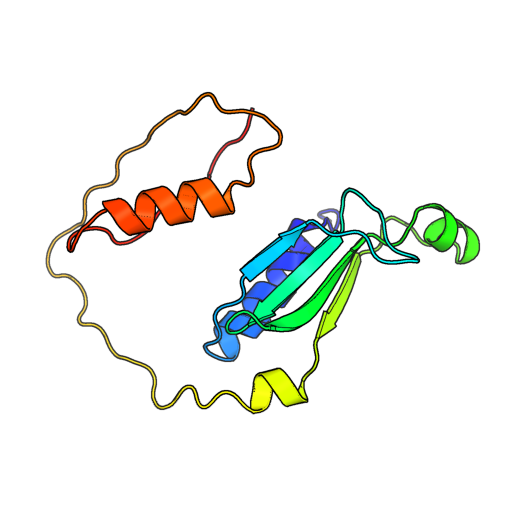RG A O 1
ATOM 802 N N . ASP A 1 100 ? 10.707 18.730 -6.287 1.00 96.75 100 ASP A N 1
ATOM 803 C CA . ASP A 1 100 ? 9.568 18.771 -5.378 1.00 96.75 100 ASP A CA 1
ATOM 804 C C . ASP A 1 100 ? 8.440 19.593 -5.997 1.00 96.75 100 ASP A C 1
ATOM 806 O O . ASP A 1 100 ? 8.668 20.635 -6.622 1.00 96.75 100 ASP A O 1
ATOM 810 N N . ILE A 1 101 ? 7.211 19.118 -5.815 1.00 94.94 101 ILE A N 1
ATOM 811 C CA . ILE A 1 101 ? 5.995 19.825 -6.205 1.00 94.94 101 ILE A CA 1
ATOM 812 C C . ILE A 1 101 ? 5.023 19.820 -5.028 1.00 94.94 101 ILE A C 1
ATOM 814 O O . ILE A 1 101 ? 4.874 18.812 -4.344 1.00 94.94 101 ILE A O 1
ATOM 818 N N . ALA A 1 102 ? 4.350 20.946 -4.811 1.00 96.44 102 ALA A N 1
ATOM 819 C CA . ALA A 1 102 ? 3.265 21.061 -3.846 1.00 96.44 102 ALA A CA 1
ATOM 820 C C . ALA A 1 102 ? 1.949 21.206 -4.613 1.00 96.44 102 ALA A C 1
ATOM 822 O O . ALA A 1 102 ? 1.852 22.018 -5.536 1.00 96.44 102 ALA A O 1
ATOM 823 N N . LEU A 1 103 ? 0.945 20.412 -4.248 1.00 95.12 103 LEU A N 1
ATOM 824 C CA . LEU A 1 103 ? -0.335 20.360 -4.945 1.00 95.12 103 LEU A CA 1
ATOM 825 C C . LEU A 1 103 ? -1.476 20.588 -3.959 1.00 95.12 103 LEU A C 1
ATOM 827 O O . LEU A 1 103 ? -1.522 19.970 -2.900 1.00 95.12 103 LEU A O 1
ATOM 831 N N . VAL A 1 104 ? -2.416 21.454 -4.337 1.00 96.31 104 VAL A N 1
ATOM 832 C CA . VAL A 1 104 ? -3.683 21.632 -3.621 1.00 96.31 104 VAL A CA 1
ATOM 833 C C . VAL A 1 104 ? -4.740 20.828 -4.363 1.00 96.31 104 VAL A C 1
ATOM 835 O O . VAL A 1 104 ? -5.045 21.112 -5.521 1.00 96.31 104 VAL A O 1
ATOM 838 N N . ILE A 1 105 ? -5.273 19.804 -3.704 1.00 94.81 105 ILE A N 1
ATOM 839 C CA . ILE A 1 105 ? -6.220 18.844 -4.278 1.00 94.81 105 ILE A CA 1
ATOM 840 C C . ILE A 1 105 ? -7.406 18.628 -3.336 1.00 94.81 105 ILE A C 1
ATOM 842 O O . ILE A 1 105 ? -7.393 19.064 -2.186 1.00 94.81 105 ILE A O 1
ATOM 846 N N . ASN A 1 106 ? -8.448 17.956 -3.828 1.00 95.31 106 ASN A N 1
ATOM 847 C CA . ASN A 1 106 ? -9.558 17.533 -2.980 1.00 95.31 106 ASN A CA 1
ATOM 848 C C . ASN A 1 106 ? -9.081 16.461 -1.979 1.00 95.31 106 ASN A C 1
ATOM 850 O O . ASN A 1 106 ? -8.373 15.536 -2.371 1.00 95.31 106 ASN A O 1
ATOM 854 N N . ARG A 1 107 ? -9.504 16.572 -0.713 1.00 91.69 107 ARG A N 1
ATOM 855 C CA . ARG A 1 107 ? -9.187 15.639 0.381 1.00 91.69 107 ARG A CA 1
ATOM 856 C C . ARG A 1 107 ? -9.596 14.195 0.083 1.00 91.69 107 ARG A C 1
ATOM 858 O O . ARG A 1 107 ? -8.923 13.276 0.535 1.00 91.69 107 ARG A O 1
ATOM 865 N N . ASP A 1 108 ? -10.664 14.006 -0.686 1.00 91.94 108 ASP A N 1
ATOM 866 C CA . ASP A 1 108 ? -11.185 12.676 -1.016 1.00 91.94 108 ASP A CA 1
ATOM 867 C C . ASP A 1 108 ? -10.432 12.012 -2.183 1.00 91.94 108 ASP A C 1
ATOM 869 O O . ASP A 1 108 ? -10.729 10.874 -2.546 1.00 91.94 108 ASP A O 1
ATOM 873 N N . LEU A 1 109 ? -9.471 12.708 -2.808 1.00 93.69 109 LEU A N 1
ATOM 874 C CA . LEU A 1 109 ? -8.666 12.151 -3.891 1.00 93.69 109 LEU A CA 1
ATOM 875 C C . LEU A 1 109 ? -7.558 11.250 -3.314 1.00 93.69 109 LEU A C 1
ATOM 877 O O . LEU A 1 109 ? -6.658 11.756 -2.642 1.00 93.69 109 LEU A O 1
ATOM 881 N N . PRO A 1 110 ? -7.545 9.937 -3.618 1.00 93.81 110 PRO A N 1
ATOM 882 C CA . PRO A 1 110 ? -6.487 9.055 -3.145 1.00 93.81 110 PRO A CA 1
ATOM 883 C C . PRO A 1 110 ? -5.129 9.444 -3.735 1.00 93.81 110 PRO A C 1
ATOM 885 O O . PRO A 1 110 ? -5.012 9.667 -4.944 1.00 93.81 110 PRO A O 1
ATOM 888 N N . SER A 1 111 ? -4.084 9.434 -2.906 1.00 93.94 111 SER A N 1
ATOM 889 C CA . SER A 1 111 ? -2.706 9.707 -3.339 1.00 93.94 111 SER A CA 1
ATOM 890 C C . SER A 1 111 ? -2.226 8.750 -4.434 1.00 93.94 111 SER A C 1
ATOM 892 O O . SER A 1 111 ? -1.477 9.168 -5.313 1.00 93.94 111 SER A O 1
ATOM 894 N N . ALA A 1 112 ? -2.711 7.503 -4.442 1.00 93.38 112 ALA A N 1
ATOM 895 C CA . ALA A 1 112 ? -2.428 6.531 -5.498 1.00 93.38 112 ALA A CA 1
ATOM 896 C C . ALA A 1 112 ? -2.784 7.076 -6.892 1.00 93.38 112 ALA A C 1
ATOM 898 O O . ALA A 1 112 ? -1.941 7.065 -7.781 1.00 93.38 112 ALA A O 1
ATOM 899 N N . LYS A 1 113 ? -3.967 7.692 -7.057 1.00 94.44 113 LYS A N 1
ATOM 900 C CA . LYS A 1 113 ? -4.387 8.272 -8.347 1.00 94.44 113 LYS A CA 1
ATOM 901 C C . LYS A 1 113 ? -3.460 9.396 -8.809 1.00 94.44 113 LYS A C 1
ATOM 903 O O . LYS A 1 113 ? -3.220 9.548 -10.007 1.00 94.44 113 LYS A O 1
ATOM 908 N N . LEU A 1 114 ? -2.941 10.190 -7.872 1.00 94.44 114 LEU A N 1
ATOM 909 C CA . LEU A 1 114 ? -1.968 11.238 -8.172 1.00 94.44 114 LEU A CA 1
ATOM 910 C C . LEU A 1 114 ? -0.634 10.636 -8.638 1.00 94.44 114 LEU A C 1
ATOM 912 O O . LEU A 1 114 ? -0.114 11.045 -9.675 1.00 94.44 114 LEU A O 1
ATOM 916 N N . LEU A 1 115 ? -0.104 9.655 -7.903 1.00 94.38 115 LEU A N 1
ATOM 917 C CA . LEU A 1 115 ? 1.147 8.971 -8.243 1.00 94.38 115 LEU A CA 1
ATOM 918 C C . LEU A 1 115 ? 1.052 8.239 -9.587 1.00 94.38 115 LEU A C 1
ATOM 920 O O . LEU A 1 115 ? 1.964 8.356 -10.405 1.00 94.38 115 LEU A O 1
ATOM 924 N N . ASP A 1 116 ? -0.071 7.572 -9.856 1.00 93.38 116 ASP A N 1
ATOM 925 C CA . ASP A 1 116 ? -0.338 6.911 -11.134 1.00 93.38 116 ASP A CA 1
ATOM 926 C C . ASP A 1 116 ? -0.361 7.921 -12.282 1.00 93.38 116 ASP A C 1
ATOM 928 O O . ASP A 1 116 ? 0.269 7.701 -13.316 1.00 93.38 116 ASP A O 1
ATOM 932 N N . THR A 1 117 ? -1.018 9.068 -12.084 1.00 95.12 117 THR A N 1
ATOM 933 C CA . THR A 1 117 ? -1.060 10.144 -13.085 1.00 95.12 117 THR A CA 1
ATOM 934 C C . THR A 1 117 ? 0.343 10.682 -13.372 1.00 95.12 117 THR A C 1
ATOM 936 O O . THR A 1 117 ? 0.706 10.861 -14.535 1.00 95.12 117 THR A O 1
ATOM 939 N N . ILE A 1 118 ? 1.160 10.912 -12.338 1.00 94.75 118 ILE A N 1
ATOM 940 C CA . ILE A 1 118 ? 2.551 11.364 -12.497 1.00 94.75 118 ILE A CA 1
ATOM 941 C C . ILE A 1 118 ? 3.360 10.320 -13.273 1.00 94.75 118 ILE A C 1
ATOM 943 O O . ILE A 1 118 ? 4.022 10.668 -14.248 1.00 94.75 118 ILE A O 1
ATOM 947 N N . LYS A 1 119 ? 3.263 9.042 -12.891 1.00 93.50 119 LYS A N 1
ATOM 948 C CA . LYS A 1 119 ? 3.982 7.940 -13.540 1.00 93.50 119 LYS A CA 1
ATOM 949 C C . LYS A 1 119 ? 3.603 7.798 -15.015 1.00 93.50 119 LYS A C 1
ATOM 951 O O . LYS A 1 119 ? 4.486 7.684 -15.858 1.00 93.50 119 LYS A O 1
ATOM 956 N N . GLN A 1 120 ? 2.311 7.869 -15.340 1.00 94.88 120 GLN A N 1
ATOM 957 C CA . GLN A 1 120 ? 1.809 7.780 -16.718 1.00 94.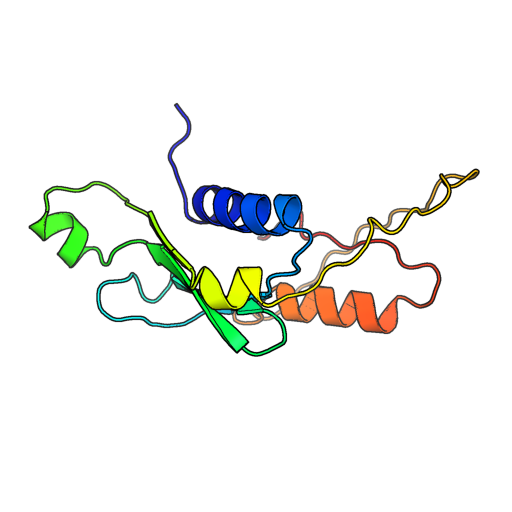88 120 GLN A CA 1
ATOM 958 C C . GLN A 1 120 ? 2.309 8.923 -17.614 1.00 94.88 120 GLN A C 1
ATOM 960 O O . GLN A 1 120 ? 2.489 8.726 -18.813 1.00 94.88 120 GLN A O 1
ATOM 965 N N . ASN A 1 121 ? 2.545 10.109 -17.045 1.00 95.62 121 ASN A N 1
ATOM 966 C CA . ASN A 1 121 ? 2.972 11.302 -17.785 1.00 95.62 121 ASN A CA 1
ATOM 967 C C . ASN A 1 121 ? 4.476 11.606 -17.644 1.00 95.62 121 ASN A C 1
ATOM 969 O O . ASN A 1 121 ? 4.957 12.593 -18.197 1.00 95.62 121 ASN A O 1
ATOM 973 N N . GLY A 1 122 ? 5.225 10.780 -16.909 1.00 90.94 122 GLY A N 1
ATOM 974 C CA . GLY A 1 122 ? 6.641 11.003 -16.611 1.00 90.94 122 GLY A CA 1
ATOM 975 C C . GLY A 1 122 ? 7.599 10.704 -17.772 1.00 90.94 122 GLY A C 1
ATOM 976 O O . GLY A 1 122 ? 8.739 11.172 -17.762 1.00 90.94 122 GLY A O 1
ATOM 977 N N . GLY A 1 123 ? 7.138 9.962 -18.784 1.00 92.88 123 GLY A N 1
ATOM 978 C CA . GLY A 1 123 ? 7.950 9.532 -19.925 1.00 92.88 123 GLY A CA 1
ATOM 979 C C . GLY A 1 123 ? 9.119 8.618 -19.533 1.00 92.88 123 GLY A C 1
ATOM 980 O O . GLY A 1 123 ? 9.224 8.162 -18.397 1.00 92.88 123 GLY A O 1
ATOM 981 N N . ASP A 1 124 ? 10.030 8.380 -20.477 1.00 90.94 124 ASP A N 1
ATOM 982 C CA . ASP A 1 124 ? 11.106 7.379 -20.341 1.00 90.94 124 ASP A CA 1
ATOM 983 C C . ASP A 1 124 ? 12.161 7.715 -19.272 1.00 90.94 124 ASP A C 1
ATOM 985 O O . ASP A 1 124 ? 12.944 6.861 -18.863 1.00 90.94 124 ASP A O 1
ATOM 989 N N . ILE A 1 125 ? 12.216 8.973 -18.829 1.00 90.50 125 ILE A N 1
ATOM 990 C CA . ILE A 1 125 ? 13.189 9.445 -17.832 1.00 90.50 125 ILE A CA 1
ATOM 991 C C . ILE A 1 125 ? 12.659 9.367 -16.398 1.00 90.50 125 ILE A C 1
ATOM 993 O O . ILE A 1 125 ? 13.412 9.616 -15.454 1.00 90.50 125 ILE A O 1
ATOM 997 N N . PHE A 1 126 ? 11.371 9.070 -16.220 1.00 93.50 126 PHE A N 1
ATOM 998 C CA . PHE A 1 126 ? 10.760 8.991 -14.903 1.00 93.50 126 PHE A CA 1
ATOM 999 C C . PHE A 1 126 ? 11.187 7.717 -14.178 1.00 93.50 126 PHE A C 1
ATOM 1001 O O . PHE A 1 126 ? 11.136 6.625 -14.732 1.00 93.50 126 PHE A O 1
ATOM 1008 N N . GLN A 1 127 ? 11.592 7.873 -12.919 1.00 91.94 127 GLN A N 1
ATOM 1009 C CA . GLN A 1 127 ? 12.070 6.769 -12.085 1.00 91.94 127 GLN A CA 1
ATOM 1010 C C . GLN A 1 127 ? 11.121 6.491 -10.921 1.00 91.94 127 GLN A C 1
ATOM 1012 O O . GLN A 1 127 ? 10.701 5.357 -10.720 1.00 91.94 127 GLN A O 1
ATOM 1017 N N . ASN A 1 128 ? 10.761 7.520 -10.149 1.00 93.69 128 ASN A N 1
ATOM 1018 C CA . ASN A 1 128 ? 9.904 7.360 -8.980 1.00 93.69 128 ASN A CA 1
ATOM 1019 C C . ASN A 1 128 ? 9.210 8.678 -8.597 1.00 93.69 128 ASN A C 1
ATOM 1021 O O . ASN A 1 128 ? 9.715 9.761 -8.896 1.00 93.69 128 ASN A O 1
ATOM 1025 N N . ALA A 1 129 ? 8.083 8.574 -7.890 1.00 95.06 129 ALA A N 1
ATOM 1026 C CA . ALA A 1 129 ? 7.411 9.672 -7.205 1.00 95.06 129 ALA A CA 1
ATOM 1027 C C . ALA A 1 129 ? 6.962 9.208 -5.816 1.00 95.06 129 ALA A C 1
ATOM 1029 O O . ALA A 1 129 ? 6.496 8.083 -5.645 1.00 95.06 129 ALA A O 1
ATOM 1030 N N . GLN A 1 130 ? 7.072 10.092 -4.829 1.00 94.38 130 GLN A N 1
ATOM 1031 C CA . GLN A 1 130 ? 6.716 9.800 -3.447 1.00 94.38 130 GLN A CA 1
ATOM 1032 C C . GLN A 1 130 ? 5.970 10.985 -2.840 1.00 94.38 130 GLN A C 1
ATOM 1034 O O . GLN A 1 130 ? 6.386 12.133 -2.986 1.00 94.38 130 GLN A O 1
ATOM 1039 N N . VAL A 1 131 ? 4.888 10.694 -2.118 1.00 95.00 131 VAL A N 1
ATOM 1040 C CA . VAL A 1 131 ? 4.278 11.658 -1.200 1.00 95.00 131 VAL A CA 1
ATOM 1041 C C . VAL A 1 131 ? 5.084 11.629 0.092 1.00 95.00 131 VAL A C 1
ATOM 1043 O O . VAL A 1 131 ? 5.169 10.583 0.736 1.00 95.00 131 VAL A O 1
ATOM 1046 N N . PHE A 1 132 ? 5.698 12.754 0.445 1.00 93.19 132 PHE A N 1
ATOM 1047 C CA . PHE A 1 132 ? 6.503 12.878 1.663 1.00 93.19 132 PHE A CA 1
ATOM 1048 C C . PHE A 1 132 ? 5.873 13.801 2.713 1.00 93.19 132 PHE A C 1
ATOM 1050 O O . PHE A 1 132 ? 6.301 13.766 3.863 1.00 93.19 132 PHE A O 1
ATOM 1057 N N . ASP A 1 133 ? 4.865 14.595 2.338 1.00 93.50 133 ASP A N 1
ATOM 1058 C CA . ASP A 1 133 ? 4.136 15.479 3.249 1.00 93.50 133 ASP A CA 1
ATOM 1059 C C . ASP A 1 133 ? 2.662 15.622 2.829 1.00 93.50 133 ASP A C 1
ATOM 1061 O O . ASP A 1 133 ? 2.343 15.580 1.636 1.00 93.50 133 ASP A O 1
ATOM 1065 N N . VAL A 1 134 ? 1.769 15.762 3.813 1.00 93.25 134 VAL A N 1
ATOM 1066 C CA . VAL A 1 134 ? 0.321 15.978 3.640 1.00 93.25 134 VAL A CA 1
ATOM 1067 C C . VAL A 1 134 ? -0.153 16.943 4.727 1.00 93.25 134 VAL A C 1
ATOM 1069 O O . VAL A 1 134 ? 0.053 16.678 5.911 1.00 93.25 134 VAL A O 1
ATOM 1072 N N . TYR A 1 135 ? -0.811 18.032 4.317 1.00 90.38 135 TYR A N 1
ATOM 1073 C CA . TYR A 1 135 ? -1.330 19.086 5.196 1.00 90.38 135 TYR A CA 1
ATOM 1074 C C . TYR A 1 135 ? -2.860 19.089 5.258 1.00 90.38 135 TYR A C 1
ATOM 1076 O O . TYR A 1 135 ? -3.491 18.971 4.181 1.00 90.38 135 TYR A O 1
#

Secondary structure (DSSP, 8-state):
-PPP-HHHHHHHHHHHHHHTT---EEEE---TTEEEEEEEEEEETTEEEEEEEEEPHHHHHHTT--S-EEEEE-HHHHHT----S----PPPSS------------T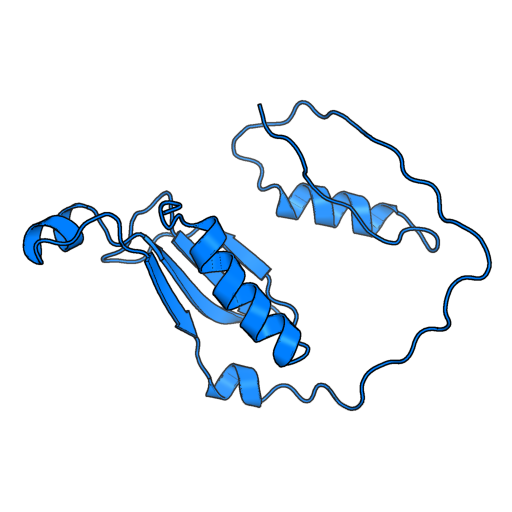TS-HHHHHHHHHHHS-TT----------

pLDDT: mean 94.93, std 4.4, range [58.38, 98.69]

InterPro domains:
  IPR005121 Ferrodoxin-fold anticodon-binding domain [PF03147] (92-135)
  IPR005121 Ferrodoxin-fold anticodon-binding domain [PS51447] (92-135)
  IPR036690 Ferrodoxin-fold anticodon-binding domain superfamily [G3DSA:3.30.70.380] (88-135)
  IPR036690 Ferrodoxin-fold anticodon-binding domain superfamily [SSF54991] (87-135)
  IPR041616 Phenylalanyl tRNA synthetase beta chain, core domain [PF17759] (2-74)
  IPR045864 Class II Aminoacyl-tRNA synthetase/Biotinyl protein ligase (BPL) and lipoyl protein ligase (LPL) [G3DSA:3.30.930.10] (1-81)
  IPR045864 Class II Aminoacyl-tRNA synthetase/Biotinyl protein ligase (BPL) and lipoyl protein ligase (LPL) [SSF55681] (3-79)

Radius of gyration: 17.88 Å; chains: 1; bounding box: 44×41×46 Å